Protein AF-A0A4U1CDN8-F1 (afdb_monomer_lite)

Radius of gyration: 13.7 Å; chains: 1; bounding box: 38×36×32 Å

pLDDT: mean 86.05, std 12.38, range [42.12, 96.12]

Foldseek 3Di:
DPPPPADDPVVLQVLLQVLVVLVVCVPPPDDPVVNVVSVVVSVVSQVSLVVRQWGWDADPVPGIDIGGDDD

Sequence (71 aa):
MCCTDKTEKKALFELAKALKHFYNLDDMKMHPGDLHTARVAEKLVRGIIEDNGYTASYLKRRGTRLFQFRK

Secondary structure (DSSP, 8-state):
----SS--HHHHHHHHHHHHHHHHHTTS---HHHHHHHHHHHHHHHHHHHHTTEEEEEETTTEEEEEE---

Organism: NCBI:txid2571272

Structure (mmCIF, N/CA/C/O backbone):
data_AF-A0A4U1CDN8-F1
#
_entry.id   AF-A0A4U1CDN8-F1
#
loop_
_atom_site.group_PDB
_atom_site.id
_atom_site.type_symbol
_atom_site.label_atom_id
_atom_site.label_alt_id
_atom_site.label_comp_id
_atom_site.label_asym_id
_atom_site.label_entity_id
_atom_site.label_seq_id
_atom_site.pdbx_PDB_ins_code
_atom_site.Cartn_x
_atom_site.Cartn_y
_atom_site.Cartn_z
_atom_site.occupancy
_atom_site.B_iso_or_equiv
_atom_site.auth_seq_id
_atom_site.auth_comp_id
_atom_site.auth_asym_id
_atom_site.auth_atom_id
_atom_site.pdbx_PDB_model_num
ATOM 1 N N . MET A 1 1 ? -10.781 -23.027 16.960 1.00 44.34 1 MET A N 1
ATOM 2 C CA . MET A 1 1 ? -10.132 -21.771 16.531 1.00 44.34 1 MET A CA 1
ATOM 3 C C . MET A 1 1 ? -11.179 -20.960 15.786 1.00 44.34 1 MET A C 1
ATOM 5 O O . MET A 1 1 ? -11.642 -21.430 14.758 1.00 44.34 1 MET A O 1
ATOM 9 N N . CYS A 1 2 ? -11.631 -19.823 16.325 1.00 42.12 2 CYS A N 1
ATOM 10 C CA . CYS A 1 2 ? -12.518 -18.922 15.582 1.00 42.12 2 CYS A CA 1
ATOM 11 C C . CYS A 1 2 ? -11.673 -18.184 14.546 1.00 42.12 2 CYS A C 1
ATOM 13 O O . CYS A 1 2 ? -11.118 -17.129 14.838 1.00 42.12 2 CYS A O 1
ATOM 15 N N . CYS A 1 3 ? -11.529 -18.766 13.359 1.00 48.50 3 CYS A N 1
ATOM 16 C CA . CYS A 1 3 ? -11.078 -18.014 12.202 1.00 48.50 3 CYS A CA 1
ATOM 17 C C . CYS A 1 3 ? -12.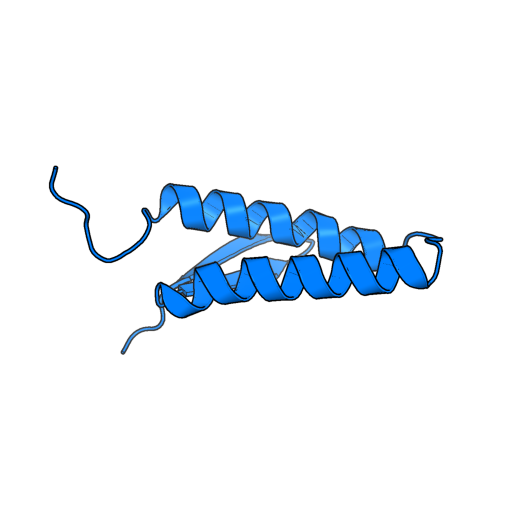184 -17.005 11.905 1.00 48.50 3 CYS A C 1
ATOM 19 O O . CYS A 1 3 ? -13.247 -17.370 11.411 1.00 48.50 3 CYS A O 1
ATOM 21 N N . THR A 1 4 ? -11.990 -15.743 12.274 1.00 59.69 4 THR A N 1
ATOM 22 C CA . THR A 1 4 ? -12.775 -14.685 11.651 1.00 59.69 4 THR A CA 1
ATOM 23 C C . THR A 1 4 ? -12.493 -14.777 10.155 1.00 59.69 4 THR A C 1
ATOM 25 O O . THR A 1 4 ? -11.325 -14.770 9.775 1.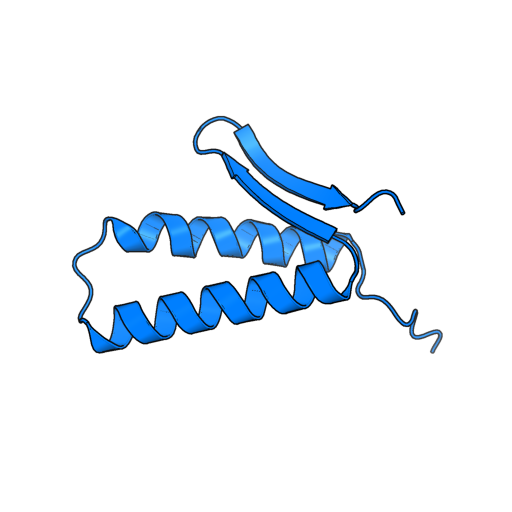00 59.69 4 THR A O 1
ATOM 28 N N . ASP A 1 5 ? -13.522 -14.843 9.305 1.00 68.25 5 ASP A N 1
ATOM 29 C CA . ASP A 1 5 ? -13.375 -14.898 7.833 1.00 68.25 5 ASP A CA 1
ATOM 30 C C . ASP A 1 5 ? -12.545 -13.738 7.247 1.00 68.25 5 ASP A C 1
ATOM 32 O O . ASP A 1 5 ? -12.231 -13.711 6.061 1.00 68.25 5 ASP A O 1
ATOM 36 N N . LYS A 1 6 ? -12.193 -12.751 8.076 1.00 77.81 6 LYS A N 1
ATOM 37 C CA . LYS A 1 6 ? -11.400 -11.582 7.723 1.00 77.81 6 LYS A CA 1
ATOM 38 C C . LYS A 1 6 ? -10.112 -11.524 8.530 1.00 77.81 6 LYS A C 1
ATOM 40 O O . LYS A 1 6 ? -10.095 -11.794 9.733 1.00 77.81 6 LYS A O 1
ATOM 45 N N . THR A 1 7 ? -9.051 -11.103 7.854 1.00 85.81 7 THR A N 1
ATOM 46 C CA . THR A 1 7 ? -7.747 -10.777 8.422 1.00 85.81 7 THR A CA 1
ATOM 47 C C . THR A 1 7 ? -7.875 -9.662 9.462 1.00 85.81 7 THR A C 1
ATOM 49 O O . THR A 1 7 ? -8.616 -8.691 9.284 1.00 85.81 7 THR A O 1
ATOM 52 N N . GLU A 1 8 ? -7.118 -9.768 10.555 1.00 90.81 8 GLU A N 1
ATOM 53 C CA . GLU A 1 8 ? -7.106 -8.745 11.597 1.00 90.81 8 GLU A CA 1
ATOM 54 C C . GLU A 1 8 ? -6.670 -7.375 11.060 1.00 90.81 8 GLU A C 1
ATOM 56 O O . GLU A 1 8 ? -5.681 -7.244 10.334 1.00 90.81 8 GLU A O 1
ATOM 61 N N . LYS A 1 9 ? -7.338 -6.309 11.519 1.00 90.69 9 LYS A N 1
ATOM 62 C CA . LYS A 1 9 ? -7.029 -4.928 11.111 1.00 90.69 9 LYS A CA 1
ATOM 63 C C . LYS A 1 9 ? -5.563 -4.544 11.340 1.00 90.69 9 LYS A C 1
ATOM 65 O O . LYS A 1 9 ? -5.014 -3.769 10.562 1.00 90.69 9 LYS A O 1
ATOM 70 N N . LYS A 1 10 ? -4.923 -5.068 12.394 1.00 91.44 10 LYS A N 1
ATOM 71 C CA . LYS A 1 10 ? -3.498 -4.822 12.667 1.00 91.44 10 LYS A CA 1
ATOM 72 C C . LYS A 1 10 ? -2.607 -5.398 11.566 1.00 91.44 10 LYS A C 1
ATOM 74 O O . LYS A 1 10 ? -1.739 -4.684 11.079 1.00 91.44 10 LYS A O 1
ATOM 79 N N . ALA A 1 11 ? -2.863 -6.629 11.127 1.00 93.19 11 ALA A N 1
ATOM 80 C CA . ALA A 1 11 ? -2.124 -7.243 10.027 1.00 93.19 11 ALA A CA 1
ATOM 81 C C . ALA A 1 11 ? -2.335 -6.473 8.711 1.00 93.19 11 ALA A C 1
ATOM 83 O O . ALA A 1 11 ? -1.368 -6.158 8.022 1.00 93.19 11 ALA A O 1
ATOM 84 N N . LEU A 1 12 ? -3.572 -6.054 8.419 1.00 93.19 12 LEU A N 1
ATOM 85 C CA . LEU A 1 12 ? -3.862 -5.193 7.263 1.00 93.19 12 LEU A CA 1
ATOM 86 C C . LEU A 1 12 ? -3.130 -3.846 7.331 1.00 93.19 12 LEU A C 1
ATOM 88 O O . LEU A 1 12 ? -2.706 -3.309 6.310 1.00 93.19 12 LEU A O 1
ATOM 92 N N . PHE A 1 13 ? -2.959 -3.294 8.533 1.00 93.00 13 PHE A N 1
ATOM 93 C CA . PHE A 1 13 ? -2.213 -2.056 8.726 1.00 93.00 13 PHE A CA 1
ATOM 94 C C . PHE A 1 13 ? -0.708 -2.238 8.491 1.00 93.00 13 PHE A C 1
ATOM 96 O O . PHE A 1 13 ? -0.091 -1.369 7.876 1.00 93.00 13 PHE A O 1
ATOM 103 N N . GLU A 1 14 ? -0.119 -3.360 8.912 1.00 94.62 14 GLU A N 1
ATOM 104 C CA . GLU A 1 14 ? 1.278 -3.685 8.589 1.00 94.62 14 GLU A CA 1
ATOM 105 C C . GLU A 1 14 ? 1.479 -3.883 7.079 1.00 94.62 14 GLU A C 1
ATOM 107 O O . GLU A 1 14 ? 2.408 -3.314 6.503 1.00 94.62 14 GLU A O 1
ATOM 112 N N . LEU A 1 15 ? 0.553 -4.570 6.400 1.00 93.06 15 LEU A N 1
ATOM 113 C CA . LEU A 1 15 ? 0.552 -4.669 4.934 1.00 93.06 15 LEU A CA 1
ATOM 114 C C . LEU A 1 15 ? 0.465 -3.286 4.271 1.00 93.06 15 LEU A C 1
ATOM 116 O O . LEU A 1 15 ? 1.209 -2.979 3.341 1.00 93.06 15 LEU A O 1
ATOM 120 N N . ALA A 1 16 ? -0.381 -2.397 4.790 1.00 92.50 16 ALA A N 1
ATOM 121 C CA . ALA A 1 16 ? -0.486 -1.034 4.283 1.00 92.50 16 ALA A CA 1
ATOM 122 C C . ALA A 1 16 ? 0.804 -0.217 4.501 1.00 92.50 16 ALA A C 1
ATOM 124 O O . ALA A 1 16 ? 1.126 0.661 3.696 1.00 92.50 16 ALA A O 1
ATOM 125 N N . LYS A 1 17 ? 1.565 -0.471 5.576 1.00 92.00 17 LYS A N 1
ATOM 126 C CA . LYS A 1 17 ? 2.891 0.143 5.763 1.00 92.00 17 LYS A CA 1
ATOM 127 C C . LYS A 1 17 ? 3.886 -0.379 4.735 1.00 92.00 17 LYS A C 1
ATOM 129 O O . LYS A 1 17 ? 4.668 0.420 4.226 1.00 92.00 17 LYS A O 1
ATOM 134 N N . ALA A 1 18 ? 3.818 -1.663 4.380 1.00 92.06 18 ALA A N 1
ATOM 135 C CA . ALA A 1 18 ? 4.660 -2.242 3.335 1.00 92.06 18 ALA A CA 1
ATOM 136 C C . ALA A 1 18 ? 4.492 -1.505 1.991 1.00 92.06 18 ALA A C 1
ATOM 138 O O . ALA A 1 18 ? 5.482 -1.223 1.316 1.00 92.06 18 ALA A O 1
ATOM 139 N N . LEU A 1 19 ? 3.265 -1.073 1.661 1.00 91.00 19 LEU A N 1
ATOM 140 C CA . LEU A 1 19 ? 2.967 -0.299 0.444 1.00 91.00 19 LEU A CA 1
ATOM 141 C C . LEU A 1 19 ? 3.785 0.991 0.291 1.00 91.00 19 LEU A C 1
ATOM 143 O O . LEU A 1 19 ? 4.108 1.385 -0.829 1.00 91.00 19 LEU A O 1
ATOM 147 N N . LYS A 1 20 ? 4.186 1.629 1.398 1.00 88.94 20 LYS A N 1
ATOM 148 C CA . LYS A 1 20 ? 5.081 2.797 1.361 1.00 88.94 20 LYS A CA 1
ATOM 149 C C . LYS A 1 20 ? 6.417 2.469 0.692 1.00 88.94 20 LYS A C 1
ATOM 151 O O . LYS A 1 20 ? 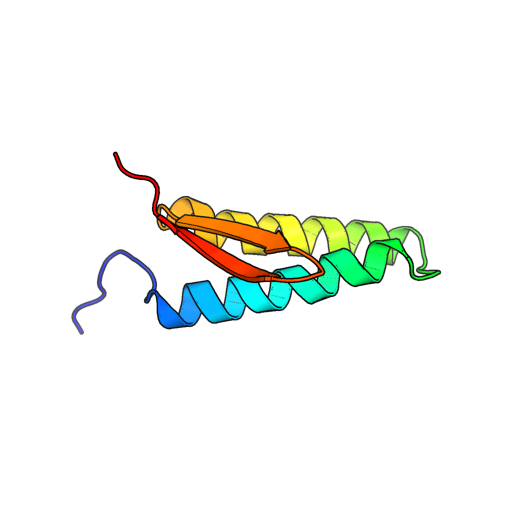6.982 3.324 0.015 1.00 88.94 20 LYS A O 1
ATOM 156 N N . HIS A 1 21 ? 6.949 1.272 0.926 1.00 90.00 21 HIS A N 1
ATOM 157 C CA . HIS A 1 21 ? 8.251 0.896 0.393 1.00 90.00 21 HIS A CA 1
ATOM 158 C C . HIS A 1 21 ? 8.195 0.782 -1.126 1.00 90.00 21 HIS A C 1
ATOM 160 O O . HIS A 1 21 ? 9.065 1.350 -1.773 1.00 90.00 21 HIS A O 1
ATOM 166 N N . PHE A 1 22 ? 7.135 0.190 -1.687 1.00 90.00 22 PHE A N 1
ATOM 167 C CA . PHE A 1 22 ? 6.937 0.124 -3.140 1.00 90.00 22 PHE A CA 1
ATOM 168 C C . PHE A 1 22 ? 6.840 1.512 -3.783 1.00 90.00 22 PHE A C 1
ATOM 170 O O . PHE A 1 22 ? 7.497 1.754 -4.788 1.00 90.00 22 PHE A O 1
ATOM 177 N N . TYR A 1 23 ? 6.138 2.460 -3.154 1.00 84.38 23 TYR A N 1
ATOM 178 C CA . TYR A 1 23 ? 6.091 3.845 -3.641 1.00 84.38 23 TYR A CA 1
ATOM 179 C C . TYR A 1 23 ? 7.481 4.503 -3.709 1.00 84.38 23 TYR A C 1
ATOM 181 O O . TYR A 1 23 ? 7.757 5.290 -4.607 1.00 84.38 23 TYR A O 1
ATOM 189 N N . ASN A 1 24 ? 8.374 4.184 -2.770 1.00 85.94 24 ASN A N 1
ATOM 190 C CA . ASN A 1 24 ? 9.734 4.721 -2.781 1.0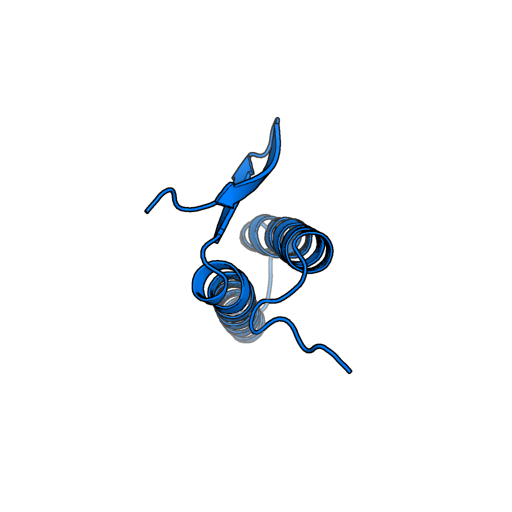0 85.94 24 ASN A CA 1
ATOM 191 C C . ASN A 1 24 ? 10.641 4.048 -3.826 1.00 85.94 24 ASN A C 1
ATOM 193 O O . ASN A 1 24 ? 11.689 4.607 -4.136 1.00 85.94 24 ASN A O 1
ATOM 197 N N . LEU A 1 25 ? 10.274 2.866 -4.339 1.00 87.94 25 LEU A N 1
ATOM 198 C CA . LEU A 1 25 ? 11.056 2.147 -5.350 1.00 87.94 25 LEU A CA 1
ATOM 199 C C . LEU A 1 25 ? 10.925 2.765 -6.746 1.00 87.94 25 LEU A C 1
ATOM 201 O O . LEU A 1 25 ? 11.851 2.624 -7.537 1.00 87.94 25 LEU A O 1
ATOM 205 N N . ASP A 1 26 ? 9.832 3.476 -7.044 1.00 78.94 26 ASP A N 1
ATOM 206 C CA . ASP A 1 26 ? 9.634 4.116 -8.357 1.00 78.94 26 ASP A CA 1
ATOM 207 C C . ASP A 1 26 ? 10.722 5.165 -8.672 1.00 78.94 26 ASP A C 1
ATOM 209 O O . ASP A 1 26 ? 11.087 5.343 -9.832 1.00 78.94 26 ASP A O 1
ATOM 213 N N . ASP A 1 27 ? 11.286 5.813 -7.646 1.00 80.38 27 ASP A N 1
ATOM 214 C CA . ASP A 1 27 ? 12.379 6.790 -7.785 1.00 80.38 27 ASP A CA 1
ATOM 215 C C . ASP A 1 27 ? 13.780 6.125 -7.786 1.00 80.38 27 ASP A C 1
ATOM 217 O O . ASP A 1 27 ? 14.804 6.811 -7.878 1.00 80.38 27 ASP A O 1
ATOM 221 N N . MET A 1 28 ? 13.863 4.793 -7.670 1.00 87.69 28 MET A N 1
ATOM 222 C CA . MET A 1 28 ? 15.126 4.050 -7.617 1.00 87.69 28 MET A CA 1
ATOM 223 C C . MET A 1 28 ? 15.487 3.445 -8.978 1.00 87.69 28 MET A C 1
ATOM 225 O O . MET A 1 28 ? 14.648 2.928 -9.711 1.00 87.69 28 MET A O 1
ATOM 229 N N . LYS A 1 29 ? 16.781 3.461 -9.313 1.00 89.62 29 LYS A N 1
ATOM 230 C CA . LYS A 1 29 ? 17.310 2.882 -10.559 1.00 89.62 29 LYS A CA 1
ATOM 231 C C . LYS A 1 29 ? 17.359 1.351 -10.480 1.00 89.62 29 LYS A C 1
ATOM 233 O O . LYS A 1 29 ? 18.424 0.773 -10.283 1.00 89.62 29 LYS A O 1
ATOM 238 N N . MET A 1 30 ? 16.203 0.709 -10.607 1.00 92.38 30 MET A N 1
ATOM 239 C CA . MET A 1 30 ? 16.067 -0.749 -10.615 1.00 92.38 30 MET A CA 1
ATOM 240 C C . MET A 1 30 ? 16.191 -1.326 -12.027 1.00 92.38 30 MET A C 1
ATOM 242 O O . MET A 1 30 ? 15.867 -0.668 -13.018 1.00 92.38 30 MET A O 1
ATOM 246 N N . HIS A 1 31 ? 16.609 -2.591 -12.118 1.00 95.12 31 HIS A N 1
ATOM 247 C CA . HIS A 1 31 ? 16.497 -3.344 -13.361 1.00 95.12 31 HIS A CA 1
ATOM 248 C C . HIS A 1 31 ? 15.009 -3.469 -13.761 1.00 95.12 31 HIS A C 1
ATOM 250 O O . HIS A 1 31 ? 14.163 -3.671 -12.883 1.00 95.12 31 HIS A O 1
ATOM 256 N N . PRO A 1 32 ? 14.645 -3.390 -15.058 1.00 91.25 32 PRO A N 1
ATOM 257 C CA . PRO A 1 32 ? 13.242 -3.423 -15.481 1.00 91.25 32 PRO A CA 1
ATOM 258 C C . PRO A 1 32 ? 12.462 -4.659 -15.009 1.00 91.25 32 PRO A C 1
ATOM 260 O O . PRO A 1 32 ? 11.287 -4.546 -14.661 1.00 91.25 32 PRO A O 1
ATOM 263 N N . GLY A 1 33 ? 13.112 -5.828 -14.954 1.00 94.50 33 GLY A N 1
ATOM 264 C CA . GLY A 1 33 ? 12.502 -7.060 -14.436 1.00 94.50 33 GLY A CA 1
ATOM 265 C C . GLY A 1 33 ? 12.182 -6.991 -12.938 1.00 94.50 33 GLY A C 1
ATOM 266 O O . GLY A 1 33 ? 11.115 -7.435 -12.508 1.00 94.50 33 GLY A O 1
ATOM 267 N N . ASP A 1 34 ? 13.050 -6.352 -12.153 1.00 94.50 34 ASP A N 1
ATOM 268 C CA . ASP A 1 34 ? 12.840 -6.176 -10.714 1.00 94.50 34 ASP A CA 1
ATOM 269 C C . ASP A 1 34 ? 11.748 -5.139 -10.453 1.00 94.50 34 ASP A C 1
ATOM 271 O O . ASP A 1 34 ? 10.888 -5.344 -9.598 1.00 94.50 34 ASP A O 1
ATOM 275 N N . LEU A 1 35 ? 11.722 -4.056 -11.240 1.00 93.12 35 LEU A N 1
ATOM 276 C CA . LEU A 1 35 ? 10.662 -3.049 -11.182 1.00 93.12 35 LEU A CA 1
ATOM 277 C C . LEU A 1 35 ? 9.294 -3.662 -11.512 1.00 93.12 35 LEU A C 1
ATOM 279 O O . LEU A 1 35 ? 8.304 -3.387 -10.832 1.00 93.12 35 LEU A O 1
ATOM 283 N N . HIS A 1 36 ? 9.229 -4.516 -12.537 1.00 93.38 36 HIS A N 1
ATOM 284 C CA . HIS A 1 36 ? 8.010 -5.250 -12.866 1.00 93.38 36 HIS A CA 1
ATOM 285 C C . HIS A 1 36 ? 7.556 -6.128 -11.693 1.00 93.38 36 HIS A C 1
ATOM 287 O O . HIS A 1 36 ? 6.398 -6.060 -11.280 1.00 93.38 36 HIS A O 1
ATOM 293 N N . THR A 1 37 ? 8.480 -6.892 -11.110 1.00 95.81 37 THR A N 1
ATOM 294 C CA . THR A 1 37 ? 8.196 -7.787 -9.980 1.00 95.81 37 THR A CA 1
ATOM 295 C C . THR A 1 37 ? 7.732 -7.013 -8.743 1.00 95.81 37 THR A C 1
ATOM 297 O O . THR A 1 37 ? 6.752 -7.400 -8.106 1.00 95.81 37 THR A O 1
ATOM 300 N N . ALA A 1 38 ? 8.357 -5.871 -8.442 1.00 94.31 38 ALA A N 1
ATOM 301 C CA . ALA A 1 38 ? 7.951 -4.988 -7.351 1.00 94.31 38 ALA A CA 1
ATOM 302 C C . ALA A 1 38 ? 6.519 -4.454 -7.539 1.00 94.31 38 ALA A C 1
ATOM 304 O O . ALA A 1 38 ? 5.734 -4.453 -6.592 1.00 94.31 38 ALA A O 1
ATOM 305 N N . ARG A 1 39 ? 6.140 -4.074 -8.767 1.00 92.75 39 ARG A N 1
ATOM 306 C CA . ARG A 1 39 ? 4.769 -3.630 -9.088 1.00 92.75 39 ARG A CA 1
ATOM 307 C C . ARG A 1 39 ? 3.738 -4.745 -8.944 1.00 92.75 39 ARG A C 1
ATOM 309 O O . ARG A 1 39 ? 2.615 -4.493 -8.511 1.00 92.75 39 ARG A O 1
ATOM 316 N N . VAL A 1 40 ? 4.096 -5.976 -9.310 1.00 95.88 40 VAL A N 1
ATOM 317 C CA . VAL A 1 40 ? 3.231 -7.146 -9.091 1.00 95.88 40 VAL A CA 1
ATOM 318 C C . VAL A 1 40 ? 3.0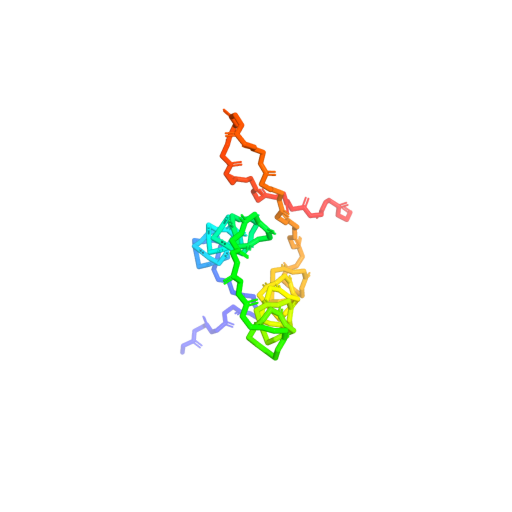50 -7.393 -7.593 1.00 95.88 40 VAL A C 1
ATOM 320 O O . VAL A 1 40 ? 1.918 -7.540 -7.137 1.00 95.88 40 VAL A O 1
ATOM 323 N N . ALA A 1 41 ? 4.134 -7.356 -6.815 1.00 95.62 41 ALA A N 1
ATOM 324 C CA . ALA A 1 41 ? 4.075 -7.507 -5.365 1.00 95.62 41 ALA A CA 1
ATOM 325 C C . ALA A 1 41 ? 3.206 -6.425 -4.701 1.00 95.62 41 ALA A C 1
ATOM 327 O O . ALA A 1 41 ? 2.364 -6.750 -3.864 1.00 95.62 41 ALA A O 1
ATOM 328 N N . GLU A 1 42 ? 3.332 -5.159 -5.115 1.00 94.81 42 GLU A N 1
ATOM 329 C CA . GLU A 1 42 ? 2.475 -4.075 -4.619 1.00 94.81 42 GLU A CA 1
ATOM 330 C C . GLU A 1 42 ? 0.986 -4.374 -4.858 1.00 94.81 42 GLU A C 1
ATOM 332 O O . GLU A 1 42 ? 0.168 -4.243 -3.942 1.00 94.81 42 GLU A O 1
ATOM 337 N N . LYS A 1 43 ? 0.627 -4.811 -6.074 1.00 94.50 43 LYS A N 1
ATOM 338 C CA . LYS A 1 43 ? -0.759 -5.160 -6.426 1.00 94.50 43 LYS A CA 1
ATOM 339 C C . LYS A 1 43 ? -1.296 -6.307 -5.577 1.00 94.50 43 LYS A C 1
ATOM 341 O O . LYS A 1 43 ? -2.426 -6.221 -5.110 1.00 94.50 43 LYS A O 1
ATOM 346 N N . LEU A 1 44 ? -0.491 -7.344 -5.344 1.00 96.12 44 LEU A N 1
ATOM 347 C CA . LEU A 1 44 ? -0.878 -8.472 -4.493 1.00 96.12 44 LEU A CA 1
ATOM 348 C C . LEU A 1 44 ? -1.153 -8.023 -3.053 1.00 96.12 44 LEU A C 1
ATOM 350 O O . LEU A 1 44 ? -2.174 -8.390 -2.476 1.00 96.12 44 LEU A O 1
ATOM 354 N N . VAL A 1 45 ? -0.286 -7.177 -2.489 1.00 94.62 45 VAL A N 1
ATOM 355 C CA . VAL A 1 45 ? -0.481 -6.636 -1.135 1.00 94.62 45 VAL A CA 1
ATOM 356 C C . VAL A 1 45 ? -1.738 -5.764 -1.055 1.00 94.62 45 VAL A C 1
ATOM 358 O O . VAL A 1 45 ? -2.485 -5.870 -0.081 1.00 94.62 45 VAL A O 1
ATOM 361 N N . ARG A 1 46 ? -2.012 -4.931 -2.070 1.00 93.88 46 ARG A N 1
ATOM 362 C CA . ARG A 1 46 ? -3.269 -4.163 -2.146 1.00 93.88 46 ARG A CA 1
ATOM 363 C C . ARG A 1 46 ? -4.492 -5.072 -2.225 1.00 93.88 46 ARG A C 1
ATOM 365 O O . ARG A 1 46 ? -5.438 -4.826 -1.485 1.00 93.88 46 ARG A O 1
ATOM 372 N N . GLY A 1 47 ? -4.437 -6.132 -3.033 1.00 94.06 47 GLY A N 1
ATOM 373 C CA . GLY A 1 47 ? -5.523 -7.106 -3.171 1.00 94.06 47 GLY A CA 1
ATOM 374 C C . GLY A 1 47 ? -5.934 -7.713 -1.830 1.00 94.06 47 GLY A C 1
ATOM 375 O O . GLY A 1 47 ? -7.103 -7.659 -1.472 1.00 94.06 47 GLY A O 1
ATOM 376 N N . ILE A 1 48 ? -4.968 -8.144 -1.007 1.00 94.25 48 ILE A N 1
ATOM 377 C CA . ILE A 1 48 ? -5.251 -8.676 0.341 1.00 94.25 48 ILE A CA 1
ATOM 378 C C . ILE A 1 48 ? -6.021 -7.658 1.200 1.00 94.25 48 ILE A C 1
ATOM 380 O O . ILE A 1 48 ? -6.932 -8.017 1.947 1.00 94.25 48 ILE A O 1
ATOM 384 N N . ILE A 1 49 ? -5.655 -6.377 1.124 1.00 93.50 49 ILE A N 1
ATOM 385 C CA . ILE A 1 49 ? -6.308 -5.309 1.893 1.00 93.50 49 ILE A CA 1
ATOM 386 C C . ILE A 1 49 ? -7.739 -5.068 1.387 1.00 93.50 49 ILE A C 1
ATOM 388 O O . ILE A 1 49 ? -8.665 -4.939 2.195 1.00 93.50 49 ILE A O 1
ATOM 392 N N . GLU A 1 50 ? -7.912 -5.041 0.067 1.00 92.88 50 GLU A N 1
ATOM 393 C CA . GLU A 1 50 ? -9.184 -4.802 -0.621 1.00 92.88 50 GLU A CA 1
ATOM 394 C C . GLU A 1 50 ? -10.185 -5.942 -0.423 1.00 92.88 50 GLU A C 1
ATOM 396 O O . GLU A 1 50 ? -11.337 -5.675 -0.069 1.00 92.88 50 GLU A O 1
ATOM 401 N N . ASP A 1 51 ? -9.734 -7.194 -0.499 1.00 92.88 51 ASP A N 1
ATOM 402 C CA . ASP A 1 51 ? -10.548 -8.390 -0.243 1.00 92.88 51 ASP A CA 1
ATOM 403 C C . ASP A 1 51 ? -11.103 -8.414 1.191 1.00 92.88 51 ASP A C 1
ATOM 405 O O . ASP A 1 51 ? -12.195 -8.921 1.460 1.00 92.88 51 ASP A O 1
ATOM 409 N N . ASN A 1 52 ? -10.393 -7.780 2.128 1.00 91.62 52 ASN A N 1
ATOM 410 C CA . ASN A 1 52 ? -10.840 -7.613 3.508 1.00 91.62 52 ASN A CA 1
ATOM 411 C C . ASN A 1 52 ? -11.780 -6.407 3.721 1.00 91.62 52 ASN A C 1
ATOM 413 O O . ASN A 1 52 ? -12.236 -6.162 4.845 1.00 91.62 52 ASN A O 1
ATOM 417 N N . GLY A 1 53 ? -12.113 -5.665 2.661 1.00 90.62 53 GLY A N 1
ATOM 418 C CA . GLY A 1 53 ? -13.012 -4.510 2.698 1.00 90.62 53 GLY A CA 1
ATOM 419 C C . GLY A 1 53 ? -12.342 -3.213 3.154 1.00 90.62 53 GLY A C 1
ATOM 420 O O . GLY A 1 53 ? -13.021 -2.306 3.652 1.00 90.62 53 GLY A O 1
ATOM 421 N N . TYR A 1 54 ? -11.024 -3.117 3.000 1.00 92.88 54 TYR A N 1
ATOM 422 C CA . TYR A 1 54 ? -10.260 -1.913 3.297 1.00 92.88 54 TYR A CA 1
ATOM 423 C C . TYR A 1 54 ? -9.577 -1.375 2.040 1.00 92.88 54 TYR A C 1
ATOM 425 O O . TYR A 1 54 ? -9.406 -2.065 1.050 1.00 92.88 54 TYR A O 1
ATOM 433 N N . THR A 1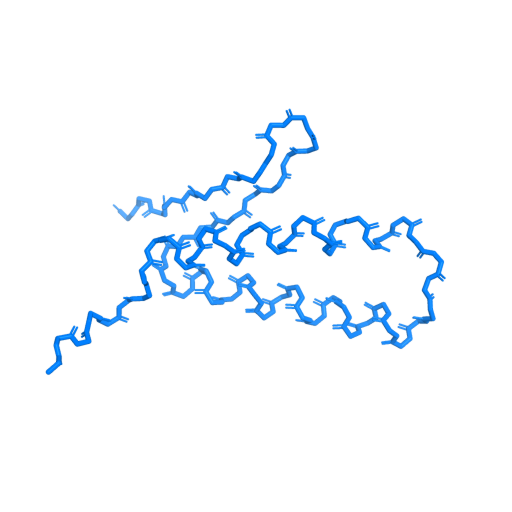 55 ? -9.135 -0.129 2.086 1.00 92.38 55 THR A N 1
ATOM 434 C CA . THR A 1 55 ? -8.217 0.441 1.104 1.00 92.38 55 THR A CA 1
ATOM 435 C C . THR A 1 55 ? -7.087 1.151 1.832 1.00 92.38 55 THR A C 1
ATOM 437 O O . THR A 1 55 ? -7.264 1.670 2.939 1.00 92.38 55 THR A O 1
ATOM 440 N N . ALA A 1 56 ? -5.904 1.158 1.230 1.00 90.88 56 ALA A N 1
ATOM 441 C CA . ALA A 1 56 ? -4.724 1.788 1.793 1.00 90.88 56 ALA A CA 1
ATOM 442 C C . ALA A 1 56 ? -4.260 2.945 0.908 1.00 90.88 56 ALA A C 1
ATOM 444 O O . ALA A 1 56 ? -4.034 2.782 -0.294 1.00 90.88 56 ALA A O 1
ATOM 445 N N . SER A 1 57 ? -4.055 4.110 1.523 1.00 85.56 57 SER A N 1
ATOM 446 C CA . SER A 1 57 ? -3.374 5.227 0.876 1.00 85.56 57 SER A CA 1
ATOM 447 C C . SER A 1 57 ? -2.102 5.585 1.629 1.00 85.56 57 SER A C 1
ATOM 449 O O . SER A 1 57 ? -2.060 5.628 2.862 1.00 85.56 57 SER A O 1
ATOM 451 N N . TYR A 1 58 ? -1.043 5.834 0.867 1.00 82.50 58 TYR A N 1
ATOM 452 C CA . TYR A 1 58 ? 0.183 6.408 1.387 1.00 82.50 58 TYR A CA 1
ATOM 453 C C . TYR A 1 58 ? 0.243 7.877 0.982 1.00 82.50 58 TYR A C 1
ATOM 455 O O . TYR A 1 58 ? 0.153 8.220 -0.195 1.00 82.50 58 TYR A O 1
ATOM 463 N N . LEU A 1 59 ? 0.391 8.754 1.971 1.00 75.94 59 LEU A N 1
ATOM 464 C CA . LEU A 1 59 ? 0.602 10.180 1.756 1.00 75.94 59 LEU A CA 1
ATOM 465 C C . LEU A 1 59 ? 1.986 10.539 2.293 1.00 75.94 59 LEU A C 1
ATOM 467 O O . LEU A 1 59 ? 2.205 10.455 3.502 1.00 75.94 59 LEU A O 1
ATOM 471 N N . LYS A 1 60 ? 2.895 11.012 1.426 1.00 70.44 60 LYS A N 1
ATOM 472 C CA . LYS A 1 60 ? 4.298 11.351 1.767 1.00 70.44 60 LYS A CA 1
ATOM 473 C C . LYS A 1 60 ? 4.432 12.151 3.080 1.00 70.44 60 LYS A C 1
ATOM 475 O O . LYS A 1 60 ? 5.325 11.878 3.872 1.00 70.44 60 LYS A O 1
ATOM 480 N N . ARG A 1 61 ? 3.499 13.080 3.355 1.00 74.44 61 ARG A N 1
ATOM 481 C CA . ARG A 1 61 ? 3.464 13.914 4.580 1.00 74.44 61 ARG A CA 1
ATOM 482 C C . ARG A 1 61 ? 2.639 13.361 5.751 1.00 74.44 61 ARG A C 1
ATOM 484 O O . ARG A 1 61 ? 2.828 13.811 6.872 1.00 74.44 61 ARG A O 1
ATOM 491 N N . ARG A 1 62 ? 1.681 12.459 5.509 1.00 72.88 62 ARG A N 1
ATOM 492 C CA . ARG A 1 62 ? 0.710 11.989 6.526 1.00 72.88 62 ARG A CA 1
ATOM 493 C C . ARG A 1 62 ? 0.853 10.506 6.882 1.00 72.88 62 ARG A C 1
ATOM 495 O O . ARG A 1 62 ? 0.128 10.033 7.752 1.00 72.88 62 ARG A O 1
ATOM 502 N N . GLY A 1 63 ? 1.775 9.793 6.237 1.00 82.81 63 GLY A N 1
ATOM 503 C CA . GLY A 1 63 ? 2.017 8.373 6.460 1.00 82.81 63 GLY A CA 1
ATOM 504 C C . GLY A 1 63 ? 0.986 7.467 5.787 1.00 82.81 63 GLY A C 1
ATOM 505 O O . GLY A 1 63 ? 0.254 7.879 4.884 1.00 82.81 63 GLY A O 1
ATOM 506 N N . THR A 1 64 ? 0.971 6.210 6.223 1.00 88.25 64 THR A N 1
ATOM 507 C CA . THR A 1 64 ? 0.031 5.184 5.764 1.00 88.25 64 THR A CA 1
ATOM 508 C C . THR A 1 64 ? -1.317 5.358 6.449 1.00 88.25 64 THR A C 1
ATOM 510 O O . THR A 1 64 ? -1.398 5.439 7.676 1.00 88.25 64 THR A O 1
ATOM 513 N N . ARG A 1 65 ? -2.389 5.363 5.659 1.00 87.25 65 ARG A N 1
ATOM 514 C CA . ARG A 1 65 ? -3.767 5.344 6.143 1.00 87.25 65 ARG A CA 1
ATOM 515 C C . ARG A 1 65 ? -4.493 4.129 5.598 1.00 87.25 65 ARG A C 1
ATOM 517 O O . ARG A 1 65 ? -4.404 3.833 4.411 1.00 87.25 65 ARG A O 1
ATOM 524 N N . LEU A 1 66 ? -5.231 3.470 6.482 1.00 90.00 66 LEU A N 1
ATOM 525 C CA . LEU A 1 66 ? -6.124 2.372 6.153 1.00 90.00 66 LEU A CA 1
ATOM 526 C C . LEU A 1 66 ? -7.561 2.866 6.324 1.00 90.00 66 LEU A C 1
ATOM 528 O O . LEU A 1 66 ? -7.960 3.251 7.426 1.00 90.00 66 LEU A O 1
ATOM 532 N N . PHE A 1 67 ? -8.319 2.879 5.238 1.00 89.19 67 PHE A N 1
ATOM 533 C CA . PHE A 1 67 ? -9.726 3.254 5.217 1.00 89.19 67 PHE A CA 1
ATOM 534 C C . PHE A 1 67 ? -10.552 1.992 5.073 1.00 89.19 67 PHE A C 1
ATOM 536 O O . PHE A 1 67 ? -10.184 1.090 4.333 1.00 89.19 67 PHE A O 1
ATOM 543 N N . GLN A 1 68 ? -11.665 1.921 5.783 1.00 87.94 68 GLN A N 1
ATOM 544 C CA . GLN A 1 68 ? -12.636 0.863 5.570 1.00 87.94 68 GLN A CA 1
ATOM 545 C C . GLN A 1 68 ? -13.664 1.369 4.566 1.00 87.94 68 GLN A C 1
ATOM 547 O O . GLN A 1 68 ? -14.128 2.506 4.699 1.00 87.94 68 GLN A O 1
ATOM 552 N N . PHE A 1 69 ? -14.040 0.545 3.592 1.00 81.88 69 PHE A N 1
ATOM 553 C CA . PHE A 1 69 ? -15.212 0.862 2.790 1.00 81.88 69 PHE A CA 1
ATOM 554 C C . PHE A 1 69 ? -16.428 0.869 3.723 1.00 81.88 69 PHE A C 1
ATOM 556 O O . PHE A 1 69 ? -16.739 -0.140 4.359 1.00 81.88 69 PHE A O 1
ATOM 563 N N . ARG A 1 70 ? -17.107 2.015 3.840 1.00 61.69 70 ARG A N 1
ATOM 564 C CA . ARG A 1 70 ? -18.479 2.019 4.350 1.00 61.69 70 ARG A CA 1
ATOM 565 C C . ARG A 1 70 ? -19.341 1.459 3.224 1.00 61.69 70 ARG A C 1
ATOM 567 O O . ARG A 1 70 ? -19.517 2.138 2.217 1.00 61.69 70 ARG A O 1
ATOM 574 N N . LYS A 1 71 ? -19.761 0.202 3.366 1.00 52.09 71 LYS A N 1
ATOM 575 C CA . LYS A 1 71 ? -20.946 -0.289 2.659 1.00 52.09 71 LYS A CA 1
ATOM 576 C C . LYS A 1 71 ? -22.173 0.434 3.195 1.00 52.09 71 LYS A C 1
ATOM 578 O O . LYS A 1 71 ? -22.183 0.702 4.419 1.00 52.09 71 LYS A O 1
#